Protein AF-A0AA40V992-F1 (afdb_monomer)

Mean predicted aligned error: 13.73 Å

Nearest PDB structures (foldseek):
  4ehs-assembly1_B  TM=4.253E-01  e=3.455E+00  Helicobacter pylori 26695

Foldseek 3Di:
DLLVVLVVLLVVLVPDPDDDPVSVVVNVVSVVVSVVVVVVVVCCVVPPPPPPDDPVVVVLLVVLVVLLVVLVVLLVVLVPDPDDDPVSVVVNVVSVVVSVVSVD

Radius of gyration: 18.16 Å; Cα contacts (8 Å, |Δi|>4): 44; chains: 1; bounding box: 42×21×52 Å

Sequence (104 aa):
IEAAMLKAQIRKLEKFEAPDDDQQAELARLRQQLHEAEQTLAAAQSAAPAPAAKPANDEALKKAKIEAAMLKAQIRKLEKFEAPDDDQQAELARLRQQLHEAEQ

Structure (mmCIF, N/CA/C/O backbone):
data_AF-A0AA40V992-F1
#
_entry.id   AF-A0AA40V992-F1
#
loop_
_atom_site.group_PDB
_atom_site.id
_atom_site.type_symbol
_atom_site.label_atom_id
_atom_site.label_alt_id
_at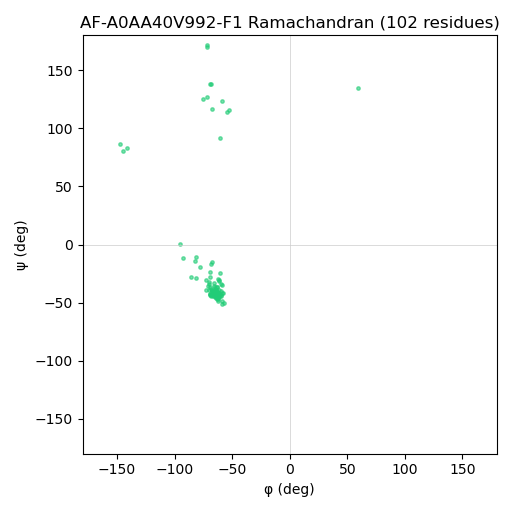om_site.label_comp_id
_atom_site.label_asym_id
_atom_site.label_entity_id
_atom_site.label_seq_id
_atom_site.pdbx_PDB_ins_code
_atom_site.Cartn_x
_atom_site.Cartn_y
_atom_site.Cartn_z
_atom_site.occupancy
_atom_site.B_iso_or_equiv
_atom_site.auth_seq_id
_atom_site.auth_comp_id
_atom_site.auth_asym_id
_atom_site.auth_atom_id
_atom_site.pdbx_PDB_model_num
ATOM 1 N N . ILE A 1 1 ? -1.465 -11.572 0.298 1.00 55.53 1 ILE A N 1
ATOM 2 C CA . ILE A 1 1 ? -0.307 -12.044 -0.508 1.00 55.53 1 ILE A CA 1
ATOM 3 C C . ILE A 1 1 ? -0.606 -11.917 -2.004 1.00 55.53 1 ILE A C 1
ATOM 5 O O . ILE A 1 1 ? 0.210 -11.372 -2.734 1.00 55.53 1 ILE A O 1
ATOM 9 N N . GLU A 1 2 ? -1.803 -12.302 -2.446 1.00 74.75 2 GLU A N 1
ATOM 10 C CA . GLU A 1 2 ? -2.216 -12.276 -3.859 1.00 74.75 2 GLU A CA 1
ATOM 11 C C . GLU A 1 2 ? -2.150 -10.887 -4.526 1.00 74.75 2 GLU A C 1
ATOM 13 O O . GLU A 1 2 ? -1.448 -10.719 -5.519 1.00 74.75 2 GLU A O 1
ATOM 18 N N . ALA A 1 3 ? -2.739 -9.847 -3.922 1.00 77.56 3 ALA A N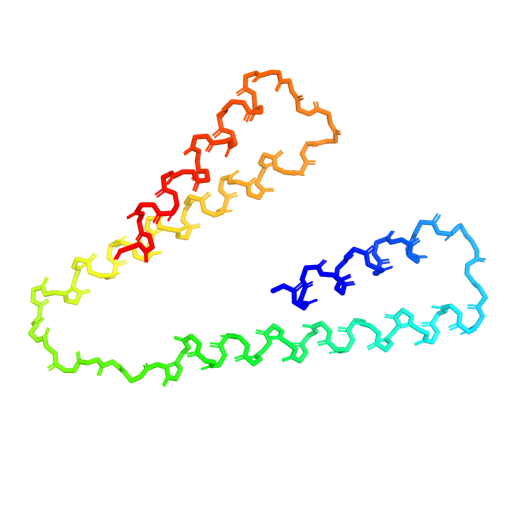 1
ATOM 19 C CA . ALA A 1 3 ? -2.703 -8.483 -4.477 1.00 77.56 3 ALA A CA 1
ATOM 20 C C . ALA A 1 3 ? -1.280 -7.889 -4.603 1.00 77.56 3 ALA A C 1
ATOM 22 O O . ALA A 1 3 ? -0.997 -7.113 -5.516 1.00 77.56 3 ALA A O 1
ATOM 23 N N . ALA A 1 4 ? -0.362 -8.260 -3.704 1.00 80.94 4 ALA A N 1
ATOM 24 C CA . ALA A 1 4 ? 1.027 -7.802 -3.755 1.00 80.94 4 ALA A CA 1
ATOM 25 C C . ALA A 1 4 ? 1.802 -8.471 -4.904 1.00 80.94 4 ALA A C 1
ATOM 27 O O . ALA A 1 4 ? 2.566 -7.803 -5.600 1.00 80.94 4 ALA A O 1
ATOM 28 N N . MET A 1 5 ? 1.555 -9.764 -5.150 1.00 89.88 5 MET A N 1
ATOM 29 C CA . MET A 1 5 ? 2.136 -10.482 -6.290 1.00 89.88 5 MET A CA 1
ATOM 30 C C . MET A 1 5 ? 1.585 -9.977 -7.629 1.00 89.88 5 MET A C 1
ATOM 32 O O . MET A 1 5 ? 2.359 -9.802 -8.569 1.00 89.88 5 MET A O 1
ATOM 36 N N . LEU A 1 6 ? 0.286 -9.663 -7.700 1.00 88.81 6 LEU A N 1
ATOM 37 C CA . LEU A 1 6 ? -0.328 -9.060 -8.888 1.00 88.81 6 LEU A CA 1
ATOM 38 C C . LEU A 1 6 ? 0.295 -7.692 -9.215 1.00 88.81 6 LEU A C 1
ATOM 40 O O . LEU A 1 6 ? 0.689 -7.453 -10.354 1.00 88.81 6 LEU A O 1
ATOM 44 N N . LYS A 1 7 ? 0.494 -6.822 -8.213 1.00 86.69 7 LYS A N 1
ATOM 45 C CA . LYS A 1 7 ? 1.189 -5.530 -8.399 1.00 86.69 7 LYS A CA 1
ATOM 46 C C . LYS A 1 7 ? 2.624 -5.688 -8.901 1.00 86.69 7 LYS A C 1
ATOM 48 O O . LYS A 1 7 ? 3.057 -4.915 -9.753 1.00 86.69 7 LYS A O 1
ATOM 53 N N . ALA A 1 8 ? 3.362 -6.674 -8.390 1.00 90.81 8 ALA A N 1
ATOM 54 C CA . ALA A 1 8 ? 4.731 -6.931 -8.827 1.00 90.81 8 ALA A CA 1
ATOM 55 C C . ALA A 1 8 ? 4.796 -7.383 -10.297 1.00 90.81 8 ALA A C 1
ATOM 57 O O . ALA A 1 8 ? 5.669 -6.924 -11.034 1.00 90.81 8 ALA A O 1
ATOM 58 N N . GLN A 1 9 ? 3.859 -8.229 -10.736 1.00 91.25 9 GLN A N 1
ATOM 59 C CA . GLN A 1 9 ? 3.775 -8.666 -12.134 1.00 91.25 9 GLN A CA 1
ATOM 60 C C . GLN A 1 9 ? 3.380 -7.525 -13.074 1.00 91.25 9 GLN A C 1
ATOM 62 O O . GLN A 1 9 ? 4.027 -7.345 -14.102 1.00 91.25 9 GLN A O 1
ATOM 67 N N . ILE A 1 10 ? 2.408 -6.692 -12.688 1.00 91.69 10 ILE A N 1
ATOM 68 C CA . ILE A 1 10 ? 2.022 -5.506 -13.469 1.00 91.69 10 ILE A CA 1
ATOM 69 C C . ILE A 1 10 ? 3.220 -4.566 -13.637 1.00 91.69 10 ILE A C 1
ATOM 71 O O . ILE A 1 10 ? 3.562 -4.218 -14.761 1.00 91.69 10 ILE A O 1
ATOM 75 N N . ARG A 1 11 ? 3.939 -4.242 -12.552 1.00 90.25 11 ARG A N 1
ATOM 76 C CA . ARG A 1 11 ? 5.124 -3.366 -12.616 1.00 90.25 11 ARG A CA 1
ATOM 77 C C . ARG A 1 11 ? 6.249 -3.955 -13.471 1.00 90.25 11 ARG A C 1
ATOM 79 O O . ARG A 1 11 ? 7.046 -3.208 -14.031 1.00 90.25 11 ARG A O 1
ATOM 86 N N . LYS A 1 12 ? 6.357 -5.285 -13.540 1.00 91.81 12 LYS A N 1
ATOM 87 C CA . LYS A 1 12 ? 7.313 -5.963 -14.421 1.00 91.81 12 LYS A CA 1
ATOM 88 C C . LYS A 1 12 ? 6.917 -5.795 -15.889 1.00 91.81 12 LYS A C 1
ATOM 90 O O . LYS A 1 12 ? 7.790 -5.497 -16.692 1.00 91.81 12 LYS A O 1
ATOM 95 N N . LEU A 1 13 ? 5.633 -5.943 -16.215 1.00 89.00 13 LEU A N 1
ATOM 96 C CA . LEU A 1 13 ? 5.122 -5.770 -17.577 1.00 89.00 13 LEU A CA 1
ATOM 97 C C . LEU A 1 13 ? 5.139 -4.301 -18.038 1.00 89.00 13 LEU A C 1
ATOM 99 O O . LEU A 1 13 ? 5.438 -4.016 -19.188 1.00 89.00 13 LEU A O 1
ATOM 103 N N . GLU A 1 14 ? 4.917 -3.348 -17.133 1.00 88.00 14 GLU A N 1
ATOM 104 C CA . GLU A 1 14 ? 5.004 -1.908 -17.431 1.00 88.00 14 GLU A CA 1
ATOM 105 C C . GLU A 1 14 ? 6.433 -1.420 -17.721 1.00 88.00 14 GLU A C 1
ATOM 107 O O . GLU A 1 14 ? 6.610 -0.326 -18.248 1.00 88.00 14 GLU A O 1
ATOM 112 N N . LYS A 1 15 ? 7.461 -2.200 -17.360 1.00 91.44 15 LYS A N 1
ATOM 113 C CA . LYS A 1 15 ? 8.868 -1.855 -17.615 1.00 91.44 15 LYS A CA 1
ATOM 114 C C . LYS A 1 15 ? 9.329 -2.175 -19.036 1.00 91.44 15 LYS A C 1
ATOM 116 O O . LYS A 1 15 ? 10.431 -1.770 -19.396 1.00 91.44 15 LYS A O 1
ATOM 121 N N . PHE A 1 16 ? 8.544 -2.909 -19.819 1.00 88.31 16 PHE A N 1
ATOM 122 C CA . PHE A 1 16 ? 8.871 -3.134 -21.222 1.00 88.31 16 PHE A CA 1
ATOM 123 C C . PHE A 1 16 ? 8.562 -1.860 -22.019 1.00 88.31 16 PHE A C 1
ATOM 125 O O . PHE A 1 16 ? 7.450 -1.344 -21.959 1.00 88.31 16 PHE A O 1
ATOM 132 N N . GLU A 1 17 ? 9.549 -1.338 -22.752 1.00 80.88 17 GLU A N 1
ATOM 133 C CA . GLU A 1 17 ? 9.410 -0.093 -23.531 1.00 80.88 17 GLU A CA 1
ATOM 134 C C . GLU A 1 17 ? 8.464 -0.239 -24.737 1.00 80.88 17 GLU A C 1
ATOM 136 O O . GLU A 1 17 ? 7.879 0.743 -25.187 1.00 80.88 17 GLU A O 1
ATOM 141 N N . ALA A 1 18 ? 8.283 -1.464 -25.238 1.00 87.00 18 ALA A N 1
ATOM 142 C CA . ALA A 1 18 ? 7.361 -1.798 -26.320 1.00 87.00 18 ALA A CA 1
ATOM 143 C C . ALA A 1 18 ? 6.755 -3.192 -26.075 1.00 87.00 18 ALA A C 1
ATOM 145 O O . ALA A 1 18 ? 7.258 -4.178 -26.616 1.00 87.00 18 ALA A O 1
ATOM 146 N N . PRO A 1 19 ? 5.729 -3.303 -25.214 1.00 83.81 19 PRO A N 1
ATOM 147 C CA . PRO A 1 19 ? 5.038 -4.565 -24.997 1.00 83.81 19 PRO A CA 1
ATOM 148 C C . PRO A 1 19 ? 4.248 -4.960 -26.248 1.00 83.81 19 PRO A C 1
ATOM 150 O O . PRO A 1 19 ? 3.604 -4.120 -26.881 1.00 83.81 19 PRO A O 1
ATOM 153 N N . ASP A 1 20 ? 4.308 -6.241 -26.589 1.00 92.25 20 ASP A N 1
ATOM 154 C CA . ASP A 1 20 ? 3.494 -6.837 -27.647 1.00 92.25 20 ASP A CA 1
ATOM 155 C C . ASP A 1 20 ? 2.011 -6.957 -27.235 1.00 92.25 20 ASP A C 1
ATOM 157 O O . ASP A 1 20 ? 1.633 -6.707 -26.084 1.00 92.25 20 ASP A O 1
ATOM 161 N N . ASP A 1 21 ? 1.147 -7.300 -28.195 1.00 91.00 21 ASP A N 1
ATOM 162 C CA . ASP A 1 21 ? -0.303 -7.389 -27.977 1.00 91.00 21 ASP A CA 1
ATOM 163 C C . ASP A 1 21 ? -0.671 -8.409 -26.882 1.00 91.00 21 ASP A C 1
ATOM 165 O O . ASP A 1 21 ? -1.596 -8.171 -26.098 1.00 91.00 21 ASP A O 1
ATOM 169 N N . ASP A 1 22 ? 0.084 -9.506 -26.766 1.00 90.19 22 ASP A N 1
ATOM 170 C CA . ASP A 1 22 ? -0.111 -10.520 -25.728 1.00 90.19 22 ASP A CA 1
ATOM 171 C C . ASP A 1 22 ? 0.263 -9.975 -24.339 1.00 90.19 22 ASP A C 1
ATOM 173 O O . ASP A 1 22 ? -0.488 -10.150 -23.375 1.00 90.19 22 ASP A O 1
ATOM 177 N N . GLN A 1 23 ? 1.371 -9.238 -24.223 1.00 87.44 23 GLN A N 1
ATOM 178 C CA . GLN A 1 23 ? 1.778 -8.569 -22.983 1.00 87.44 23 GLN A CA 1
ATOM 179 C C . GLN A 1 23 ? 0.798 -7.471 -22.558 1.00 87.44 23 GLN A C 1
ATOM 181 O O . GLN A 1 23 ? 0.517 -7.321 -21.365 1.00 87.44 23 GLN A O 1
ATOM 186 N N . GLN A 1 24 ? 0.244 -6.718 -23.509 1.00 88.38 24 GLN A N 1
ATOM 187 C CA . GLN A 1 24 ? -0.807 -5.731 -23.243 1.00 88.38 24 GLN A CA 1
ATOM 188 C C . GLN A 1 24 ? -2.092 -6.401 -22.739 1.00 88.38 24 GLN A C 1
ATOM 190 O O . GLN A 1 24 ? -2.684 -5.949 -21.752 1.00 88.38 24 GLN A O 1
ATOM 195 N N . ALA A 1 25 ? -2.502 -7.509 -23.364 1.00 91.31 25 ALA A N 1
ATOM 196 C CA . ALA A 1 25 ? -3.656 -8.292 -22.933 1.00 91.31 25 ALA A CA 1
ATOM 197 C C . ALA A 1 25 ? -3.447 -8.900 -21.533 1.00 91.31 25 ALA A C 1
ATOM 199 O O . ALA A 1 25 ? -4.344 -8.839 -20.685 1.00 91.31 25 ALA A O 1
ATOM 200 N N . GLU A 1 26 ? -2.253 -9.425 -21.247 1.00 90.50 26 GLU A N 1
ATOM 201 C CA . GLU A 1 26 ? -1.895 -9.954 -19.929 1.00 90.50 26 GLU A CA 1
ATOM 202 C C . GLU A 1 26 ? -1.904 -8.856 -18.857 1.00 90.50 26 GLU A C 1
ATOM 204 O O . GLU A 1 26 ? -2.492 -9.028 -17.786 1.00 90.50 26 GLU A O 1
ATOM 209 N N . LEU A 1 27 ? -1.345 -7.685 -19.159 1.00 90.12 27 LEU A N 1
ATOM 210 C CA . LEU A 1 27 ? -1.320 -6.537 -18.258 1.00 90.12 27 LEU A CA 1
ATOM 211 C C . LEU A 1 27 ? -2.732 -6.017 -17.946 1.00 90.12 27 LEU A C 1
ATOM 213 O O . LEU A 1 27 ? -3.039 -5.731 -16.784 1.00 90.12 27 LEU A O 1
ATOM 217 N N . ALA A 1 28 ? -3.622 -5.953 -18.941 1.00 89.75 28 ALA A 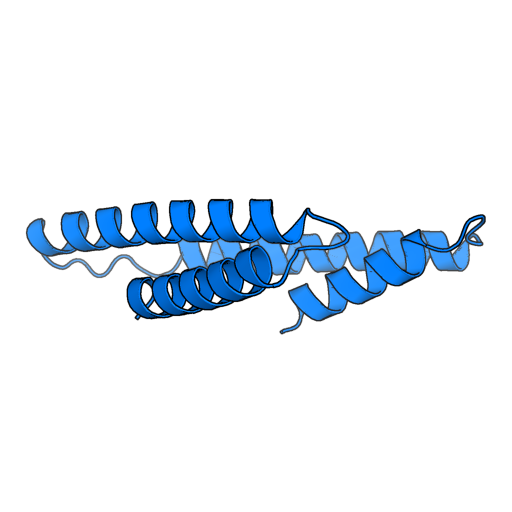N 1
ATOM 218 C CA . ALA A 1 28 ? -5.028 -5.609 -18.732 1.00 89.75 28 ALA A CA 1
ATOM 219 C C . ALA A 1 28 ? -5.732 -6.632 -17.821 1.00 89.75 28 ALA A C 1
ATOM 221 O O . ALA A 1 28 ? -6.412 -6.256 -16.861 1.00 89.75 28 ALA A O 1
ATOM 222 N N . ARG A 1 29 ? -5.500 -7.929 -18.055 1.00 92.06 29 ARG A N 1
ATOM 223 C CA . ARG A 1 29 ? -6.066 -9.021 -17.251 1.00 92.06 29 ARG A CA 1
ATOM 224 C C . ARG A 1 29 ? -5.556 -9.008 -15.807 1.00 92.06 29 ARG A C 1
ATOM 226 O O . ARG A 1 29 ? -6.322 -9.279 -14.881 1.00 92.06 29 ARG A O 1
ATOM 233 N N . LEU A 1 30 ? -4.277 -8.706 -15.589 1.00 91.00 30 LEU A N 1
ATOM 234 C CA . LEU A 1 30 ? -3.692 -8.603 -14.250 1.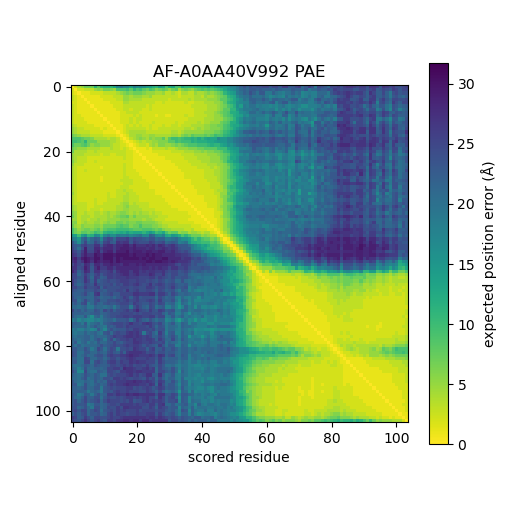00 91.00 30 LEU A CA 1
ATOM 235 C C . LEU A 1 30 ? -4.214 -7.375 -13.497 1.00 91.00 30 LEU A C 1
ATOM 237 O O . LEU A 1 30 ? -4.501 -7.475 -12.304 1.00 91.00 30 LEU A O 1
ATOM 241 N N . ARG A 1 31 ? -4.393 -6.234 -14.177 1.00 88.38 31 ARG A N 1
ATOM 242 C CA . ARG A 1 31 ? -5.006 -5.034 -13.582 1.00 88.38 31 ARG A CA 1
ATOM 243 C C . ARG A 1 31 ? -6.453 -5.285 -13.152 1.00 88.38 31 ARG A C 1
ATOM 245 O O . ARG A 1 31 ? -6.833 -4.862 -12.063 1.00 88.38 31 ARG A O 1
ATOM 252 N N . GLN A 1 32 ? -7.228 -6.007 -13.961 1.00 90.31 32 GLN A N 1
ATOM 253 C CA . GLN A 1 32 ? -8.603 -6.390 -13.628 1.00 90.31 32 GLN A CA 1
ATOM 254 C C . GLN A 1 32 ? -8.655 -7.291 -12.381 1.00 90.31 32 GLN A C 1
ATOM 256 O O . GLN A 1 32 ? -9.362 -6.969 -11.427 1.00 90.31 32 GLN A O 1
ATOM 261 N N . GLN A 1 33 ? -7.821 -8.338 -12.334 1.00 87.88 33 GLN A N 1
ATOM 262 C CA . GLN A 1 33 ? -7.710 -9.231 -11.172 1.00 87.88 33 GLN A CA 1
ATOM 263 C C . GLN A 1 33 ? -7.256 -8.494 -9.909 1.00 87.88 33 GLN A C 1
ATOM 265 O O . GLN A 1 33 ? -7.765 -8.751 -8.821 1.00 87.88 33 GLN A O 1
ATOM 270 N N . LEU A 1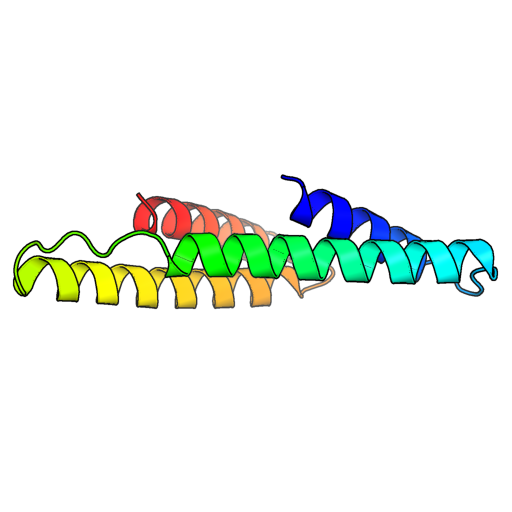 34 ? -6.316 -7.553 -10.041 1.00 88.00 34 LEU A N 1
ATOM 271 C CA . LEU A 1 34 ? -5.881 -6.728 -8.919 1.00 88.00 34 LEU A CA 1
ATOM 272 C C . LEU A 1 34 ? -7.040 -5.885 -8.381 1.00 88.00 34 LEU A C 1
ATOM 274 O O . LEU A 1 34 ? -7.231 -5.827 -7.170 1.00 88.00 34 LEU A O 1
ATOM 278 N N . HIS A 1 35 ? -7.821 -5.269 -9.268 1.00 84.31 35 HIS A N 1
ATOM 279 C CA . HIS A 1 35 ? -8.969 -4.460 -8.880 1.00 84.31 35 HIS A CA 1
ATOM 280 C C . HIS A 1 35 ? -10.051 -5.292 -8.177 1.00 84.31 35 HIS A C 1
ATOM 282 O O . HIS A 1 35 ? -10.581 -4.866 -7.155 1.00 84.31 35 HIS A O 1
ATOM 288 N N . GLU A 1 36 ? -10.356 -6.493 -8.666 1.00 86.12 36 GLU A N 1
ATOM 289 C CA . GLU A 1 36 ? -11.306 -7.408 -8.018 1.00 86.12 36 GLU A CA 1
ATOM 290 C C . GLU A 1 36 ? -10.800 -7.907 -6.660 1.00 86.12 36 GLU A C 1
ATOM 292 O O . GLU A 1 36 ? -11.559 -7.938 -5.688 1.00 86.12 36 GLU A O 1
ATOM 297 N N . ALA A 1 37 ? -9.509 -8.231 -6.556 1.00 81.75 37 ALA A N 1
ATOM 298 C CA . ALA A 1 37 ? -8.887 -8.616 -5.295 1.00 81.75 37 ALA A CA 1
ATOM 299 C C . ALA A 1 37 ? -8.892 -7.459 -4.279 1.00 81.75 37 ALA A C 1
ATOM 301 O O . ALA A 1 37 ? -9.193 -7.671 -3.104 1.00 81.75 37 ALA A O 1
ATOM 302 N N . GLU A 1 38 ? -8.607 -6.225 -4.712 1.00 83.31 38 GLU A N 1
ATOM 303 C CA . GLU A 1 38 ? -8.675 -5.028 -3.865 1.00 83.31 38 GLU A CA 1
ATOM 304 C C . GLU A 1 38 ? -10.115 -4.696 -3.452 1.00 83.31 38 GLU A C 1
ATOM 306 O O . GLU A 1 38 ? -10.345 -4.369 -2.289 1.00 83.31 38 GLU A O 1
ATOM 311 N N . GLN A 1 39 ? -11.094 -4.836 -4.349 1.00 80.06 39 GLN A N 1
ATOM 312 C CA . GLN A 1 39 ? -12.511 -4.648 -4.023 1.00 80.06 39 GLN A CA 1
ATOM 313 C C . GLN A 1 39 ? -13.026 -5.714 -3.060 1.00 80.06 39 GLN A C 1
ATOM 315 O O . GLN A 1 39 ? -13.749 -5.384 -2.128 1.00 80.06 39 GLN A O 1
ATOM 320 N N . THR A 1 40 ? -12.629 -6.974 -3.236 1.00 80.31 40 THR A N 1
ATOM 321 C CA . THR A 1 40 ? -13.001 -8.067 -2.326 1.00 80.31 40 THR A CA 1
ATOM 322 C C . THR A 1 40 ? -12.382 -7.856 -0.952 1.00 80.31 40 THR A C 1
ATOM 324 O O . THR A 1 40 ? -13.055 -8.031 0.060 1.00 80.31 40 THR A O 1
ATOM 327 N N . LEU A 1 41 ? -11.124 -7.414 -0.897 1.00 76.62 41 LEU A N 1
ATOM 328 C CA . LEU A 1 41 ? -10.469 -7.054 0.355 1.00 76.62 41 LEU A CA 1
ATOM 329 C C . LEU A 1 41 ? -11.180 -5.875 1.033 1.00 76.62 41 LEU A C 1
ATOM 331 O O . LEU A 1 41 ? -11.455 -5.939 2.227 1.00 76.62 41 LEU A O 1
ATOM 335 N N . ALA A 1 42 ? -11.518 -4.827 0.279 1.00 75.31 42 ALA A N 1
ATOM 336 C CA . ALA A 1 42 ? -12.233 -3.665 0.798 1.00 75.31 42 ALA A CA 1
ATOM 337 C C . ALA A 1 42 ? -13.641 -4.041 1.284 1.00 75.31 42 ALA A C 1
ATOM 339 O O . ALA A 1 42 ? -14.037 -3.658 2.381 1.00 75.31 42 ALA A O 1
ATOM 340 N N . ALA A 1 43 ? -14.369 -4.855 0.521 1.00 73.25 43 ALA A N 1
ATOM 341 C CA . ALA A 1 43 ? -15.679 -5.365 0.897 1.00 73.25 43 ALA A CA 1
ATOM 342 C C . ALA A 1 43 ? -15.596 -6.270 2.130 1.00 73.25 43 ALA A C 1
ATOM 344 O O . ALA A 1 43 ? -16.423 -6.130 3.016 1.00 73.25 43 ALA A O 1
ATOM 345 N N . ALA A 1 44 ? -14.583 -7.131 2.256 1.00 68.06 44 ALA A N 1
ATOM 346 C CA . ALA A 1 44 ? -14.361 -7.940 3.455 1.00 68.06 44 ALA A CA 1
ATOM 347 C C . ALA A 1 44 ? -14.004 -7.078 4.681 1.00 68.06 44 ALA A C 1
ATOM 349 O O . ALA A 1 44 ? -14.451 -7.362 5.789 1.00 68.06 44 ALA A O 1
ATOM 350 N N . GLN A 1 45 ? -13.254 -5.989 4.488 1.00 66.44 45 GLN A N 1
ATOM 351 C CA . GLN A 1 45 ? -12.961 -5.007 5.537 1.00 66.44 45 GLN A CA 1
ATOM 352 C C . GLN A 1 45 ? -14.191 -4.173 5.933 1.00 66.44 45 GLN A C 1
ATOM 354 O O . GLN A 1 45 ? -14.315 -3.785 7.094 1.00 66.44 45 GLN A O 1
ATOM 359 N N . SER A 1 46 ? -15.105 -3.905 4.997 1.00 61.00 46 SER A N 1
ATOM 360 C CA . SER A 1 46 ? -16.355 -3.169 5.238 1.00 61.00 46 SER A CA 1
ATOM 361 C C . SER A 1 46 ? -17.513 -4.049 5.721 1.00 61.00 46 SER A C 1
ATOM 363 O O . SER A 1 46 ? -18.388 -3.554 6.424 1.00 61.00 46 SER A O 1
ATOM 365 N N . ALA A 1 47 ? -17.527 -5.331 5.358 1.00 52.66 47 ALA A N 1
ATOM 366 C CA . ALA A 1 47 ? -18.547 -6.313 5.723 1.00 52.66 47 ALA A CA 1
ATOM 367 C C . ALA A 1 47 ? -18.168 -7.141 6.957 1.00 52.66 47 ALA A C 1
ATOM 369 O O . ALA A 1 47 ? -18.957 -7.986 7.381 1.00 52.66 47 ALA A O 1
ATOM 370 N N . ALA A 1 48 ? -17.000 -6.895 7.563 1.00 46.31 48 ALA A N 1
ATOM 371 C CA . ALA A 1 48 ? -16.758 -7.314 8.935 1.00 46.31 48 ALA A CA 1
ATOM 372 C C . ALA A 1 48 ? -17.918 -6.766 9.791 1.00 46.31 48 ALA A C 1
ATOM 374 O O . ALA A 1 48 ? -18.087 -5.543 9.851 1.00 46.31 48 ALA A O 1
ATOM 375 N N . PRO A 1 49 ? -18.761 -7.628 10.395 1.00 46.16 49 PRO A N 1
ATOM 376 C CA . PRO A 1 49 ? -19.891 -7.155 11.172 1.00 46.16 49 PRO A CA 1
ATOM 377 C C . PRO A 1 49 ? -19.326 -6.282 12.281 1.00 46.16 49 PRO A C 1
ATOM 379 O O . PRO A 1 49 ? -18.461 -6.728 13.035 1.00 46.16 49 PRO A O 1
ATOM 382 N N . ALA A 1 50 ? -19.782 -5.031 12.361 1.00 50.47 50 ALA A N 1
ATOM 383 C CA . ALA A 1 50 ? -19.508 -4.205 13.522 1.00 50.47 50 ALA A CA 1
ATOM 384 C C . ALA A 1 50 ? -19.988 -5.005 14.743 1.00 50.47 50 ALA A C 1
ATOM 386 O O . ALA A 1 50 ? -21.192 -5.278 14.839 1.00 50.47 50 ALA A O 1
ATOM 387 N N . PRO A 1 51 ? -19.099 -5.441 15.655 1.00 46.88 51 PRO A N 1
ATOM 388 C CA . PRO A 1 51 ? -19.571 -6.037 16.879 1.00 46.88 51 PRO A CA 1
ATOM 389 C C . PRO A 1 51 ? -20.245 -4.908 17.646 1.00 46.88 51 PRO A C 1
ATOM 391 O O . PRO A 1 51 ? -19.617 -3.910 17.997 1.00 46.88 51 PRO A O 1
ATOM 394 N N . ALA A 1 52 ? -21.548 -5.054 17.865 1.00 53.06 52 ALA A N 1
ATOM 395 C CA . ALA A 1 52 ? -22.310 -4.195 18.747 1.00 53.06 52 ALA A CA 1
ATOM 396 C C . ALA A 1 52 ? -21.720 -4.311 20.161 1.00 53.06 52 ALA A C 1
ATOM 398 O O . ALA A 1 52 ? -22.083 -5.195 20.934 1.00 53.06 52 ALA A O 1
ATOM 399 N N . ALA A 1 53 ? -20.771 -3.439 20.493 1.00 48.59 53 ALA A N 1
ATOM 400 C CA . ALA A 1 53 ? -20.147 -3.393 21.803 1.00 48.59 53 ALA A CA 1
ATOM 401 C C . ALA A 1 53 ? -19.757 -1.955 22.163 1.00 48.59 53 ALA A C 1
ATOM 403 O O . ALA A 1 53 ? -18.614 -1.559 21.998 1.00 48.59 53 ALA A O 1
ATOM 404 N N . LYS A 1 54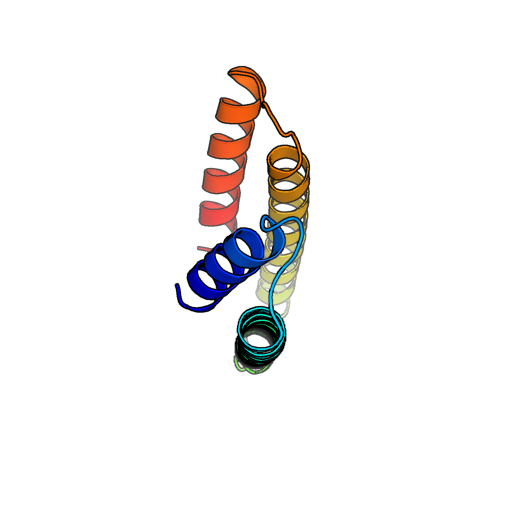 ? -20.732 -1.240 22.744 1.00 50.12 54 LYS A N 1
ATOM 405 C CA . LYS A 1 54 ? -20.605 -0.061 23.627 1.00 50.12 54 LYS A CA 1
ATOM 406 C C . LYS A 1 54 ? -19.874 1.181 23.047 1.00 50.12 54 LYS A C 1
ATOM 408 O O . LYS A 1 54 ? -18.761 1.084 22.545 1.00 50.12 54 LYS A O 1
ATOM 413 N N . PRO A 1 55 ? -20.422 2.400 23.233 1.00 54.88 55 PRO A N 1
ATOM 414 C CA . PRO A 1 55 ? -19.909 3.616 22.584 1.00 54.88 55 PRO A CA 1
ATOM 415 C C . PRO A 1 55 ? -18.447 3.974 22.922 1.00 54.88 55 PRO A C 1
ATOM 417 O O . PRO A 1 55 ? -17.780 4.595 22.104 1.00 54.88 55 PRO A O 1
ATOM 420 N N . ALA A 1 56 ? -17.909 3.532 24.063 1.00 53.12 56 ALA A N 1
ATOM 421 C CA . ALA A 1 56 ? -16.522 3.814 24.447 1.00 53.12 56 ALA A CA 1
ATOM 422 C C . ALA A 1 56 ? -15.469 3.034 23.631 1.00 53.12 56 ALA A C 1
ATOM 424 O O . ALA A 1 56 ? -14.369 3.539 23.412 1.00 53.12 56 ALA A O 1
ATOM 425 N N . ASN A 1 57 ? -15.793 1.822 23.166 1.00 55.56 57 ASN A N 1
ATOM 426 C CA . ASN A 1 57 ? -14.848 1.004 22.396 1.00 55.56 57 ASN A CA 1
ATOM 427 C C . ASN A 1 57 ? -14.810 1.427 20.923 1.00 55.56 57 ASN A C 1
ATOM 429 O O . ASN A 1 57 ? -13.781 1.324 20.265 1.00 55.56 57 ASN A O 1
ATOM 433 N N . ASP A 1 58 ? -15.927 1.955 20.424 1.00 60.50 58 ASP A N 1
ATOM 434 C CA . ASP A 1 58 ? -16.074 2.408 19.044 1.00 60.50 58 ASP A CA 1
ATOM 435 C C . ASP A 1 58 ? -15.220 3.654 18.751 1.00 60.50 58 ASP A C 1
ATOM 437 O O . ASP A 1 58 ? -14.610 3.751 17.690 1.00 60.50 58 ASP A O 1
ATOM 441 N N . GLU A 1 59 ? -15.106 4.590 19.700 1.00 72.75 59 GLU A N 1
ATOM 442 C CA . GLU A 1 59 ? -14.229 5.761 19.556 1.00 72.75 59 GLU A CA 1
ATOM 443 C C . GLU A 1 59 ? -12.742 5.399 19.594 1.00 72.75 59 GLU A C 1
ATOM 445 O O . GLU A 1 59 ? -11.978 5.904 18.772 1.00 72.75 59 GLU A O 1
ATOM 450 N N . ALA A 1 60 ? -12.325 4.509 20.500 1.00 77.00 60 ALA A N 1
ATOM 451 C CA . ALA A 1 60 ? -10.949 4.015 20.542 1.00 77.00 60 ALA A CA 1
ATOM 452 C C . ALA A 1 60 ? -10.588 3.285 19.238 1.00 77.00 60 ALA A C 1
ATOM 454 O O . ALA A 1 60 ? -9.539 3.539 18.650 1.00 77.00 60 ALA A O 1
ATOM 455 N N . LEU A 1 61 ? -11.509 2.468 18.723 1.00 75.25 61 LEU A N 1
ATOM 456 C CA . LEU A 1 61 ? -11.333 1.718 17.481 1.00 75.25 61 LEU A CA 1
ATOM 457 C C . LEU A 1 61 ? -11.363 2.629 16.241 1.00 75.25 61 LEU A C 1
ATOM 459 O O . LEU A 1 61 ? -10.606 2.422 15.294 1.00 75.25 61 LEU A O 1
ATOM 463 N N . LYS A 1 62 ? -12.181 3.688 16.244 1.00 78.88 62 LYS A N 1
ATOM 464 C CA . LYS A 1 62 ? -12.154 4.737 15.210 1.00 78.88 62 LYS A CA 1
ATOM 465 C C . LYS A 1 62 ? -10.844 5.520 15.231 1.00 78.88 62 LYS A C 1
ATOM 467 O O . LYS A 1 62 ? -10.287 5.764 14.165 1.00 78.88 62 LYS A O 1
ATOM 472 N N . LYS A 1 63 ? -10.329 5.880 16.410 1.00 82.69 63 LYS A N 1
ATOM 473 C CA . LYS A 1 63 ? -9.028 6.553 16.548 1.00 82.69 63 LYS A CA 1
ATOM 474 C C . LYS A 1 63 ? -7.884 5.665 16.066 1.00 82.69 63 LYS A C 1
ATOM 476 O O . LYS A 1 63 ? -7.115 6.123 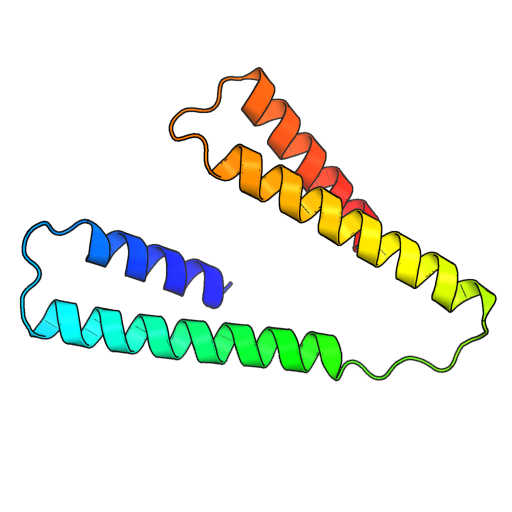15.229 1.00 82.69 63 LYS A O 1
ATOM 481 N N . ALA A 1 64 ? -7.856 4.395 16.472 1.00 80.50 64 ALA A N 1
ATOM 482 C CA . ALA A 1 64 ? -6.869 3.422 16.003 1.00 80.50 64 ALA A CA 1
ATOM 483 C C . ALA A 1 64 ? -6.898 3.266 14.471 1.00 80.50 64 ALA A C 1
ATOM 485 O O . ALA A 1 64 ? -5.859 3.294 13.820 1.00 80.50 64 ALA A O 1
ATOM 486 N N . LYS A 1 65 ? -8.089 3.225 13.855 1.00 79.81 65 LYS A N 1
ATOM 487 C CA . LYS A 1 65 ? -8.230 3.190 12.386 1.00 79.81 65 LYS A CA 1
ATOM 488 C C . LYS A 1 65 ? -7.720 4.457 11.696 1.00 79.81 65 LYS A C 1
ATOM 490 O O . LYS A 1 65 ? -7.113 4.363 10.631 1.00 79.81 65 LYS A O 1
ATOM 495 N N . ILE A 1 66 ? -7.973 5.635 12.267 1.00 87.62 66 ILE A N 1
ATOM 496 C CA . ILE A 1 66 ? -7.467 6.910 11.732 1.00 87.62 66 ILE A CA 1
ATOM 497 C C . ILE A 1 66 ? -5.938 6.957 11.836 1.00 87.62 66 ILE A C 1
ATOM 499 O O . ILE A 1 66 ? -5.264 7.353 10.885 1.00 87.62 66 ILE A O 1
ATOM 503 N N . GLU A 1 67 ? -5.388 6.511 12.961 1.00 85.94 67 GLU A N 1
ATOM 504 C CA . GLU A 1 67 ? -3.949 6.451 13.205 1.00 85.94 67 GLU A CA 1
ATOM 505 C C . GLU A 1 67 ? -3.262 5.458 12.257 1.00 85.94 67 GLU A C 1
ATOM 507 O O . GLU A 1 67 ? -2.310 5.827 11.567 1.00 85.94 67 GLU A O 1
ATOM 512 N N . ALA A 1 68 ? -3.831 4.263 12.077 1.00 85.75 68 ALA A N 1
ATOM 513 C CA . ALA A 1 68 ? -3.385 3.286 11.085 1.00 85.75 68 ALA A CA 1
ATOM 514 C C . ALA A 1 68 ? -3.437 3.844 9.648 1.00 85.75 68 ALA A C 1
ATOM 516 O O . ALA A 1 68 ? -2.498 3.664 8.868 1.00 85.75 68 ALA A O 1
ATOM 517 N N . ALA A 1 69 ? -4.491 4.585 9.284 1.00 85.62 69 ALA A N 1
ATOM 518 C CA . ALA A 1 69 ? -4.590 5.218 7.969 1.00 85.62 69 ALA A CA 1
ATOM 519 C C . ALA A 1 69 ? -3.505 6.290 7.749 1.00 85.62 69 ALA A C 1
ATOM 521 O O . ALA A 1 69 ? -2.918 6.357 6.664 1.00 85.62 69 ALA A O 1
ATOM 522 N N . MET A 1 70 ? -3.188 7.093 8.771 1.00 89.38 70 MET A N 1
ATOM 523 C CA . MET A 1 70 ? -2.089 8.064 8.711 1.00 89.38 70 MET A CA 1
ATOM 524 C C . MET A 1 70 ? -0.719 7.390 8.615 1.00 89.38 70 MET A C 1
ATOM 526 O O . MET A 1 70 ? 0.108 7.812 7.803 1.00 89.38 70 MET A O 1
ATOM 530 N N . LEU A 1 71 ? -0.469 6.342 9.405 1.00 90.38 71 LEU A N 1
ATOM 531 C CA . LEU A 1 71 ? 0.780 5.575 9.357 1.00 90.38 71 LEU A CA 1
ATOM 532 C C . LEU A 1 71 ? 0.979 4.959 7.967 1.00 90.38 71 LEU A C 1
ATOM 534 O O . LEU A 1 71 ? 2.037 5.108 7.357 1.00 90.38 71 LEU A O 1
ATOM 538 N N . LYS A 1 72 ? -0.077 4.380 7.388 1.00 84.94 72 LYS A N 1
ATOM 539 C CA . LYS A 1 72 ? -0.060 3.816 6.031 1.00 84.94 72 LYS A CA 1
ATOM 540 C C . LYS A 1 72 ? 0.201 4.867 4.947 1.00 84.94 72 LYS A C 1
ATOM 542 O O . LYS A 1 72 ? 0.904 4.585 3.975 1.00 84.94 72 LYS A O 1
ATOM 547 N N . ALA A 1 73 ? -0.325 6.083 5.102 1.00 91.12 73 ALA A N 1
ATOM 548 C CA . ALA A 1 73 ? -0.050 7.188 4.184 1.00 91.12 73 ALA A CA 1
ATOM 549 C C . ALA A 1 73 ? 1.418 7.652 4.252 1.00 91.12 73 ALA A C 1
ATOM 551 O O . ALA A 1 73 ? 2.021 7.912 3.209 1.00 91.12 73 ALA A O 1
ATOM 552 N N . GLN A 1 74 ? 2.005 7.704 5.452 1.00 90.94 74 GLN A N 1
ATOM 553 C CA . GLN A 1 74 ? 3.419 8.046 5.648 1.00 90.94 74 GLN A CA 1
ATOM 554 C C . GLN A 1 74 ? 4.350 6.977 5.071 1.00 90.94 74 GLN A C 1
ATOM 556 O O . GLN A 1 74 ? 5.269 7.317 4.327 1.00 90.94 74 GLN A O 1
ATOM 561 N N . ILE A 1 75 ? 4.050 5.695 5.301 1.00 91.69 75 ILE A N 1
ATOM 562 C CA . ILE A 1 75 ? 4.781 4.578 4.686 1.00 91.69 75 ILE A CA 1
ATOM 563 C C . ILE A 1 75 ? 4.741 4.709 3.162 1.00 91.69 75 ILE A C 1
ATOM 565 O O . ILE A 1 75 ? 5.787 4.732 2.527 1.00 91.69 75 ILE A O 1
ATOM 569 N N . ARG A 1 76 ? 3.560 4.910 2.561 1.00 88.12 76 ARG A N 1
ATOM 570 C CA . ARG A 1 76 ? 3.431 5.054 1.100 1.00 88.12 76 ARG A CA 1
ATOM 571 C C . ARG A 1 76 ? 4.188 6.264 0.543 1.00 88.12 76 ARG A C 1
ATOM 573 O O . ARG A 1 76 ? 4.606 6.241 -0.613 1.00 88.12 76 ARG A O 1
ATOM 580 N N . LYS A 1 77 ? 4.332 7.338 1.325 1.00 90.00 77 LYS A N 1
ATOM 581 C CA . LYS A 1 77 ? 5.140 8.507 0.953 1.00 90.00 77 LYS A CA 1
ATOM 582 C C . LYS A 1 77 ? 6.627 8.152 0.932 1.00 90.00 77 LYS A C 1
ATOM 584 O O . LYS A 1 77 ? 7.299 8.518 -0.024 1.00 90.00 77 LYS A O 1
ATOM 589 N N . LEU A 1 78 ? 7.104 7.414 1.932 1.00 88.69 78 LEU A N 1
ATOM 590 C CA . LEU A 1 78 ? 8.492 6.957 2.003 1.00 88.69 78 LEU A CA 1
ATOM 591 C C . LEU A 1 78 ? 8.815 5.894 0.938 1.00 88.69 78 LEU A C 1
ATOM 593 O O . LEU A 1 78 ? 9.870 5.936 0.321 1.00 88.69 78 LEU A O 1
ATOM 597 N N . GLU A 1 79 ? 7.870 5.006 0.620 1.00 86.75 79 GLU A N 1
ATOM 598 C CA . GLU A 1 79 ? 8.010 4.006 -0.454 1.00 86.75 79 GLU A CA 1
ATOM 599 C C . GLU A 1 79 ? 8.054 4.607 -1.867 1.00 86.75 79 GLU A C 1
ATOM 601 O O . GLU A 1 79 ? 8.398 3.910 -2.822 1.00 86.75 79 GLU A O 1
ATOM 606 N N . LYS A 1 80 ? 7.665 5.878 -2.033 1.00 88.62 80 LYS A N 1
ATOM 607 C CA . LYS A 1 80 ? 7.728 6.577 -3.323 1.00 88.62 80 LYS A CA 1
ATOM 608 C C . LYS A 1 80 ? 9.111 7.136 -3.641 1.00 88.62 80 LYS A C 1
ATOM 610 O O . LYS A 1 80 ? 9.329 7.510 -4.791 1.00 88.62 80 LYS A O 1
ATOM 615 N N . PHE A 1 81 ? 10.015 7.213 -2.669 1.00 86.38 81 PHE A N 1
ATOM 616 C CA . PHE A 1 81 ? 11.394 7.587 -2.956 1.00 86.38 81 PHE A CA 1
ATOM 617 C C . PHE A 1 81 ? 12.080 6.429 -3.687 1.00 86.38 81 PHE A C 1
ATOM 619 O O . PHE A 1 81 ? 12.031 5.285 -3.242 1.00 86.38 81 PHE A O 1
ATOM 626 N N . GLU A 1 82 ? 12.690 6.717 -4.838 1.00 80.69 82 GLU A N 1
ATOM 627 C CA . GLU A 1 82 ? 13.377 5.697 -5.646 1.00 80.69 82 GLU A CA 1
ATOM 628 C C . GLU A 1 82 ? 14.655 5.177 -4.976 1.00 80.69 82 GLU A C 1
ATOM 630 O O . GLU A 1 82 ? 15.021 4.021 -5.178 1.00 80.69 82 GLU A O 1
ATOM 635 N N . ALA A 1 83 ? 15.296 6.005 -4.151 1.00 87.38 83 ALA A N 1
ATOM 636 C CA . ALA A 1 83 ? 16.481 5.662 -3.375 1.00 87.38 83 ALA A CA 1
ATOM 637 C C . ALA A 1 83 ? 16.386 6.311 -1.984 1.00 87.38 83 ALA A C 1
ATOM 639 O O . ALA A 1 83 ? 16.899 7.415 -1.799 1.00 87.38 83 ALA A O 1
ATOM 640 N N . PRO A 1 84 ? 15.673 5.684 -1.033 1.00 83.62 84 PRO A N 1
ATOM 641 C CA . PRO A 1 84 ? 15.634 6.173 0.334 1.00 83.62 84 PRO A CA 1
ATOM 642 C C . PRO A 1 84 ? 16.990 5.978 1.013 1.00 83.62 84 PRO A C 1
ATOM 644 O O . PRO A 1 84 ? 17.629 4.937 0.843 1.00 83.62 84 PRO A O 1
ATOM 647 N N . ASP A 1 85 ? 17.412 6.984 1.768 1.00 92.81 85 ASP A N 1
ATOM 648 C CA . ASP A 1 85 ? 18.605 6.925 2.613 1.00 9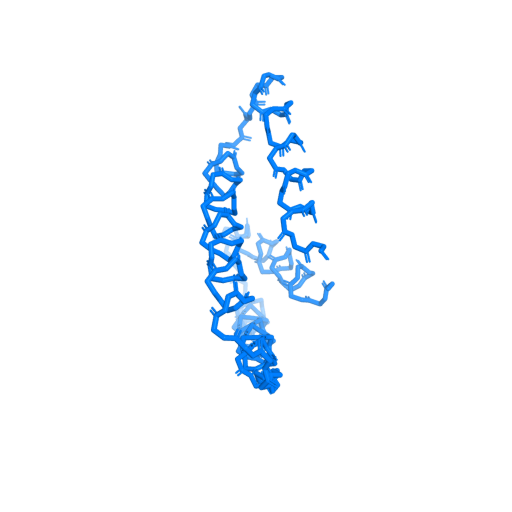2.81 85 ASP A CA 1
ATOM 649 C C . ASP A 1 85 ? 18.391 6.018 3.844 1.00 92.81 85 ASP A C 1
ATOM 651 O O . ASP A 1 85 ? 17.287 5.520 4.098 1.00 92.81 85 ASP A O 1
ATOM 655 N N . ASP A 1 86 ? 19.466 5.749 4.591 1.00 92.56 86 ASP A N 1
ATOM 656 C CA . ASP A 1 86 ? 19.431 4.855 5.758 1.00 92.56 86 ASP A CA 1
ATOM 657 C C . ASP A 1 86 ? 18.440 5.338 6.832 1.00 92.56 86 ASP A C 1
ATOM 659 O O . ASP A 1 86 ? 17.752 4.526 7.456 1.00 92.56 86 ASP A O 1
ATOM 663 N N . ASP A 1 87 ? 18.301 6.656 6.995 1.00 92.06 87 ASP A N 1
ATOM 664 C CA . ASP A 1 87 ? 17.342 7.264 7.918 1.00 92.06 87 ASP A CA 1
ATOM 665 C C . ASP A 1 87 ? 15.894 7.044 7.451 1.00 92.06 87 ASP A C 1
ATOM 667 O O . ASP A 1 87 ? 15.039 6.634 8.240 1.00 92.06 87 ASP A O 1
ATOM 671 N N . GLN A 1 88 ? 15.604 7.227 6.159 1.00 89.62 88 GLN A N 1
ATOM 672 C CA . GLN A 1 88 ? 14.289 6.947 5.576 1.00 89.62 88 GLN A CA 1
ATOM 673 C C . GLN A 1 88 ? 13.932 5.459 5.622 1.00 89.62 88 GLN A C 1
ATOM 675 O O . GLN A 1 88 ? 12.770 5.114 5.849 1.00 89.62 88 GLN A O 1
ATOM 680 N N . GLN A 1 89 ? 14.906 4.567 5.437 1.00 90.38 89 GLN A N 1
ATOM 681 C CA . GLN A 1 89 ? 14.730 3.122 5.610 1.00 90.38 89 GLN A CA 1
ATOM 682 C C . GLN A 1 89 ? 14.406 2.767 7.067 1.00 90.38 89 GLN A C 1
ATOM 684 O O . GLN A 1 89 ? 13.459 2.015 7.324 1.00 90.38 89 GLN A O 1
ATOM 689 N N . ALA A 1 90 ? 15.143 3.334 8.025 1.00 93.81 90 ALA A N 1
ATOM 690 C CA . ALA A 1 90 ? 14.893 3.136 9.450 1.00 93.81 90 ALA A CA 1
ATOM 691 C C . ALA A 1 90 ? 13.514 3.676 9.866 1.00 93.81 90 ALA A C 1
ATOM 693 O O . ALA A 1 90 ? 12.770 3.006 10.590 1.00 93.81 90 ALA A O 1
ATOM 694 N N . GLU A 1 91 ? 13.127 4.848 9.361 1.00 93.50 91 GLU A N 1
ATOM 695 C CA . GLU A 1 91 ? 11.818 5.442 9.624 1.00 93.50 91 GLU A CA 1
ATOM 696 C C . GLU A 1 91 ? 10.681 4.620 9.006 1.00 93.50 91 GLU A C 1
ATOM 698 O O . GLU A 1 91 ? 9.680 4.348 9.667 1.00 93.50 91 GLU A O 1
ATOM 703 N N . LEU A 1 92 ? 10.850 4.127 7.778 1.00 93.62 92 LEU A N 1
ATOM 704 C CA . LEU A 1 92 ? 9.897 3.227 7.132 1.00 93.62 92 LEU A CA 1
ATOM 705 C C . LEU A 1 92 ? 9.703 1.929 7.932 1.00 93.62 92 LEU A C 1
ATOM 707 O O . LEU A 1 92 ? 8.568 1.481 8.118 1.00 93.62 92 LEU A O 1
ATOM 711 N N . ALA A 1 93 ? 10.789 1.328 8.427 1.00 93.06 93 ALA A N 1
ATOM 712 C CA . ALA A 1 93 ? 10.724 0.140 9.275 1.00 93.06 93 ALA A CA 1
ATOM 713 C C . ALA A 1 93 ? 9.972 0.422 10.585 1.00 93.06 93 ALA A C 1
ATOM 715 O O . ALA A 1 93 ? 9.087 -0.346 10.971 1.00 93.06 93 ALA A O 1
ATOM 716 N N . ARG A 1 94 ? 10.251 1.562 11.226 1.00 95.44 94 ARG A N 1
ATOM 717 C CA . ARG A 1 94 ? 9.563 1.999 12.445 1.00 95.44 94 ARG A CA 1
ATOM 718 C C . ARG A 1 94 ? 8.071 2.238 12.213 1.00 95.44 94 ARG A C 1
ATOM 720 O O . ARG A 1 94 ? 7.253 1.756 12.990 1.00 95.44 94 ARG A O 1
ATOM 727 N N . LEU A 1 95 ? 7.704 2.939 11.142 1.00 93.75 95 LEU A N 1
ATOM 728 C CA . LEU A 1 95 ? 6.305 3.210 10.802 1.00 93.75 95 LEU A CA 1
ATOM 729 C C . LEU A 1 95 ? 5.537 1.920 10.495 1.00 93.75 95 LEU A C 1
ATOM 731 O O . LEU A 1 95 ? 4.373 1.798 10.869 1.00 93.75 95 LEU A O 1
ATOM 735 N N . ARG A 1 96 ? 6.181 0.934 9.854 1.00 90.69 96 ARG A N 1
ATOM 736 C CA . ARG A 1 96 ? 5.591 -0.397 9.631 1.00 90.69 96 ARG A CA 1
ATOM 737 C C . ARG A 1 96 ? 5.352 -1.146 10.940 1.00 90.69 96 ARG A C 1
ATOM 739 O O . ARG A 1 96 ? 4.302 -1.766 11.081 1.00 90.69 96 ARG A O 1
ATOM 746 N N . GLN A 1 97 ? 6.284 -1.065 11.889 1.00 92.31 97 GLN A N 1
ATOM 747 C CA . GLN A 1 97 ? 6.113 -1.656 13.217 1.00 92.31 97 GLN A CA 1
ATOM 748 C C . GLN A 1 97 ? 4.950 -1.001 13.977 1.00 92.31 97 GLN A C 1
ATOM 750 O O . GLN A 1 97 ? 4.092 -1.710 14.492 1.00 92.31 97 GLN A O 1
ATOM 755 N N . GLN A 1 98 ? 4.870 0.332 13.960 1.00 89.56 98 GLN A N 1
ATOM 756 C CA . GLN A 1 98 ? 3.776 1.077 14.594 1.00 89.56 98 GLN A CA 1
ATOM 757 C C . GLN A 1 98 ? 2.419 0.785 13.954 1.00 89.56 98 GLN A C 1
ATOM 759 O O . GLN A 1 98 ? 1.420 0.669 14.656 1.00 89.56 98 GLN A O 1
ATOM 764 N N . LEU A 1 99 ? 2.368 0.642 12.624 1.00 88.81 99 LEU A N 1
ATOM 765 C CA . LEU A 1 99 ? 1.141 0.248 11.935 1.00 88.81 99 LEU A CA 1
ATOM 766 C C . LEU A 1 99 ? 0.685 -1.136 12.401 1.00 88.81 99 LEU A C 1
ATOM 768 O O . LEU A 1 99 ? -0.495 -1.324 12.662 1.00 88.81 99 LEU A O 1
ATOM 772 N N . HIS A 1 100 ? 1.620 -2.077 12.546 1.00 85.06 100 HIS A N 1
ATOM 773 C CA . HIS A 1 100 ? 1.313 -3.412 13.041 1.00 85.06 100 HIS A CA 1
ATOM 774 C C . HIS A 1 100 ? 0.758 -3.380 14.468 1.00 85.06 100 HIS A C 1
ATOM 776 O O . HIS A 1 100 ? -0.228 -4.047 14.741 1.00 85.06 100 HIS A O 1
ATOM 782 N N . GLU A 1 101 ? 1.345 -2.580 15.359 1.00 84.56 101 GLU A N 1
ATOM 783 C CA . GLU A 1 101 ? 0.845 -2.405 16.730 1.00 84.56 101 GLU A CA 1
ATOM 784 C C . GLU A 1 101 ? -0.530 -1.722 16.778 1.00 84.56 101 GLU A C 1
ATOM 786 O O . GLU A 1 101 ? -1.336 -2.046 17.641 1.00 84.56 101 GLU A O 1
ATOM 791 N N . ALA A 1 102 ? -0.819 -0.807 15.847 1.00 79.44 102 ALA A N 1
ATOM 792 C CA . ALA A 1 102 ? -2.112 -0.126 15.748 1.00 79.44 102 ALA A CA 1
ATOM 793 C C . ALA A 1 102 ? -3.220 -0.985 15.102 1.00 79.44 102 ALA A C 1
ATOM 795 O O . ALA A 1 102 ? -4.402 -0.667 15.242 1.00 79.44 102 ALA A O 1
ATOM 796 N N . GLU A 1 103 ? -2.850 -2.032 14.356 1.00 76.50 103 GLU A N 1
ATOM 797 C CA . GLU A 1 103 ? -3.775 -2.992 13.733 1.00 76.50 103 GLU A CA 1
ATOM 798 C C . GLU A 1 103 ? -4.054 -4.234 14.610 1.00 76.50 103 GLU A C 1
ATOM 800 O O . GLU A 1 103 ? -4.972 -4.991 14.280 1.00 76.50 103 GLU A O 1
ATOM 805 N N . GLN A 1 104 ? -3.285 -4.444 15.688 1.00 67.69 104 GLN A N 1
ATOM 806 C CA . GLN A 1 104 ? -3.445 -5.527 16.679 1.00 67.69 104 GLN A CA 1
ATOM 807 C C . GLN A 1 104 ? -4.498 -5.181 17.740 1.00 67.69 104 GLN A C 1
ATOM 809 O O . GLN A 1 104 ? -5.239 -6.109 18.139 1.00 67.69 104 GLN A O 1
#

Secondary structure (DSSP, 8-state):
-HHHHHHHHHHHHTT-SS--HHHHHHHHHHHHHHHHHHHHHHHHHHHS------HHHHHHHHHHHHHHHHHHHHHHHHTT-SS--HHHHHHHHHHHHHHHHHH-

pLDDT: mean 81.61, std 13.04, range [46.16, 95.44]

Organism: Stutzerimonas stutzeri (NCBI:txid316)

Solvent-accessible surface area (backbone atoms only — not comparable to full-atom values): 5916 Å² total; per-residue (Å²): 112,66,60,62,53,39,51,53,51,45,58,56,59,69,66,46,94,76,65,50,75,66,54,50,52,49,45,54,53,44,52,51,51,34,51,52,49,52,50,50,50,49,46,52,68,68,63,49,76,77,74,93,60,62,77,73,54,52,53,55,51,49,48,34,50,52,51,32,52,51,3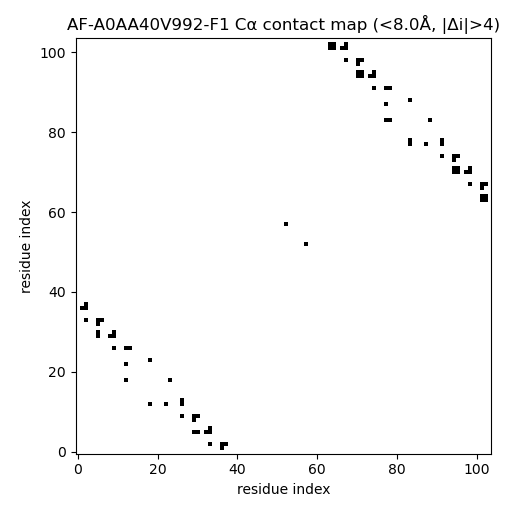5,52,51,52,41,56,57,57,69,64,47,93,76,64,50,75,66,54,48,53,49,43,54,49,41,52,51,51,33,52,65,49,74,106